Protein AF-A0A3D3YLD1-F1 (afdb_monomer_lite)

Organism: NCBI:txid2585118

pLDDT: mean 71.45, std 16.28, range [31.95, 89.38]

Structure (mmCIF, N/CA/C/O backbone):
data_AF-A0A3D3YLD1-F1
#
_entry.id   AF-A0A3D3YLD1-F1
#
loop_
_atom_site.group_PDB
_atom_site.id
_atom_site.type_symbol
_atom_site.label_atom_id
_atom_site.label_alt_id
_atom_site.label_comp_id
_atom_site.label_asym_id
_atom_site.label_entity_id
_atom_site.label_seq_id
_atom_site.pdbx_PDB_ins_code
_atom_site.Cartn_x
_atom_site.Cartn_y
_atom_site.Cartn_z
_atom_site.occupancy
_atom_site.B_iso_or_equiv
_atom_site.auth_seq_id
_atom_site.auth_comp_id
_atom_site.auth_asym_id
_atom_site.auth_atom_id
_atom_site.pdbx_PDB_model_num
ATOM 1 N N . MET A 1 1 ? -12.088 1.364 1.609 1.00 80.56 1 MET A N 1
ATOM 2 C CA . MET A 1 1 ? -10.858 0.566 1.711 1.00 80.56 1 MET A CA 1
ATOM 3 C C . MET A 1 1 ? -9.609 1.362 1.310 1.00 80.56 1 MET A C 1
ATOM 5 O O . MET A 1 1 ? -9.490 1.738 0.150 1.00 80.56 1 MET A O 1
ATOM 9 N N . ASN A 1 2 ? -8.641 1.571 2.217 1.00 86.06 2 ASN A N 1
ATOM 10 C CA . ASN A 1 2 ? -7.353 2.197 1.863 1.00 86.06 2 ASN A CA 1
ATOM 11 C C . ASN A 1 2 ? -6.208 1.180 1.827 1.00 86.06 2 ASN A C 1
ATOM 13 O O . ASN A 1 2 ? -6.091 0.344 2.726 1.00 86.06 2 ASN A O 1
ATOM 17 N N . ILE A 1 3 ? -5.355 1.267 0.806 1.00 88.19 3 ILE A N 1
ATOM 18 C CA . ILE A 1 3 ? -4.177 0.409 0.640 1.00 88.19 3 ILE A CA 1
ATOM 19 C C . ILE A 1 3 ? -2.927 1.282 0.535 1.00 88.19 3 ILE A C 1
ATOM 21 O O . ILE A 1 3 ? -2.854 2.182 -0.300 1.00 88.19 3 ILE A O 1
ATOM 25 N N . VAL A 1 4 ? -1.930 1.014 1.374 1.00 89.00 4 VAL A N 1
ATOM 26 C CA . VAL A 1 4 ? -0.625 1.687 1.318 1.00 89.00 4 VAL A CA 1
ATOM 27 C C . VAL A 1 4 ? 0.288 0.917 0.371 1.00 89.00 4 VAL A C 1
ATOM 29 O O . VAL A 1 4 ? 0.445 -0.291 0.510 1.00 89.00 4 VAL A O 1
ATOM 32 N N . LEU A 1 5 ? 0.909 1.608 -0.579 1.00 89.38 5 LEU A N 1
ATOM 33 C CA . LEU A 1 5 ? 1.854 1.058 -1.545 1.00 89.38 5 LEU A CA 1
ATOM 34 C C . LEU A 1 5 ? 3.254 1.586 -1.219 1.00 89.38 5 LEU A C 1
ATOM 36 O O . LEU A 1 5 ? 3.530 2.764 -1.431 1.00 89.38 5 LEU A O 1
ATOM 40 N N . TYR A 1 6 ? 4.135 0.730 -0.699 1.00 87.12 6 TYR A N 1
ATOM 41 C CA . TYR A 1 6 ? 5.483 1.104 -0.269 1.00 87.12 6 TYR A CA 1
ATOM 42 C C . TYR A 1 6 ? 6.556 0.625 -1.250 1.00 87.12 6 TYR A C 1
ATOM 44 O O . TYR A 1 6 ? 6.727 -0.576 -1.476 1.00 87.12 6 TYR A O 1
ATOM 52 N N . GLY A 1 7 ? 7.316 1.567 -1.814 1.00 81.50 7 GLY A N 1
ATOM 53 C CA . GLY A 1 7 ? 8.400 1.254 -2.753 1.00 81.50 7 GLY A CA 1
ATOM 54 C C . GLY A 1 7 ? 7.931 0.673 -4.093 1.00 81.50 7 GLY A C 1
ATOM 55 O O . GLY A 1 7 ? 8.725 0.068 -4.809 1.00 81.50 7 GLY A O 1
ATOM 56 N N . ILE A 1 8 ? 6.649 0.837 -4.420 1.00 83.81 8 ILE A N 1
ATOM 57 C CA . ILE A 1 8 ? 6.051 0.452 -5.702 1.00 83.81 8 ILE A CA 1
ATOM 58 C C . ILE A 1 8 ? 6.221 1.608 -6.691 1.00 83.81 8 ILE A C 1
ATOM 60 O O . ILE A 1 8 ? 6.145 2.774 -6.301 1.00 83.81 8 ILE A O 1
ATOM 64 N N . SER A 1 9 ? 6.460 1.302 -7.969 1.00 83.81 9 SER A N 1
ATOM 65 C CA . SER A 1 9 ? 6.598 2.347 -8.983 1.00 83.81 9 SER A CA 1
ATOM 66 C C . SER A 1 9 ? 5.293 3.120 -9.158 1.00 83.81 9 SER A C 1
ATOM 68 O O . SER A 1 9 ? 4.188 2.575 -9.110 1.00 83.81 9 SER A O 1
ATOM 70 N N . GLU A 1 10 ? 5.431 4.419 -9.387 1.00 86.12 10 GLU A N 1
ATOM 71 C CA . GLU A 1 10 ? 4.298 5.315 -9.557 1.00 86.12 10 GLU A CA 1
ATOM 72 C C . GLU A 1 10 ? 3.392 4.903 -10.725 1.00 86.12 10 GLU A C 1
ATOM 74 O O . GLU A 1 10 ? 2.169 4.904 -10.594 1.00 86.12 10 GLU A O 1
ATOM 79 N N . GLU A 1 11 ? 4.001 4.519 -11.847 1.00 87.44 11 GLU A N 1
ATOM 80 C CA . GLU A 1 11 ? 3.296 4.065 -13.045 1.00 87.44 11 GLU A CA 1
ATOM 81 C C . GLU A 1 11 ? 2.418 2.843 -12.745 1.00 87.44 11 GLU A C 1
ATOM 83 O O . GLU A 1 11 ? 1.244 2.807 -13.118 1.00 87.44 11 GLU A O 1
ATOM 88 N N . LEU A 1 12 ? 2.962 1.868 -12.008 1.00 84.94 12 LEU A N 1
ATOM 89 C CA . LEU A 1 12 ? 2.233 0.675 -11.596 1.00 84.94 12 LEU A CA 1
ATOM 90 C C . LEU A 1 12 ? 1.072 1.033 -10.664 1.00 84.94 12 LEU A C 1
ATOM 92 O O . LEU A 1 12 ? -0.062 0.592 -10.875 1.00 84.94 12 LEU A O 1
ATOM 96 N N . ALA A 1 13 ? 1.335 1.864 -9.657 1.00 86.88 13 ALA A N 1
ATOM 97 C CA . ALA A 1 13 ? 0.317 2.314 -8.719 1.00 86.88 13 ALA A CA 1
ATOM 98 C C . ALA A 1 13 ? -0.822 3.061 -9.431 1.00 86.88 13 ALA A C 1
ATOM 100 O O . ALA A 1 13 ? -1.991 2.807 -9.152 1.00 86.88 13 ALA A O 1
ATOM 101 N N . GLN A 1 14 ? -0.498 3.931 -10.392 1.00 87.00 14 GLN A N 1
ATOM 102 C CA . GLN A 1 14 ? -1.479 4.700 -11.154 1.00 87.00 14 GLN A CA 1
ATOM 103 C C . GLN A 1 14 ? -2.312 3.820 -12.084 1.00 87.00 14 GLN A C 1
ATOM 105 O O . GLN A 1 14 ? -3.539 3.927 -12.077 1.00 87.00 14 GLN A O 1
ATOM 110 N N . ARG A 1 15 ? -1.674 2.923 -12.847 1.00 87.56 15 ARG A N 1
ATOM 111 C CA . ARG A 1 15 ? -2.380 1.962 -13.709 1.00 87.56 15 ARG A CA 1
ATOM 112 C C . ARG A 1 15 ? -3.354 1.109 -12.902 1.00 87.56 15 ARG A C 1
ATOM 114 O O . ARG A 1 15 ? -4.497 0.924 -13.311 1.00 87.56 15 ARG A O 1
ATOM 121 N N . THR A 1 16 ? -2.916 0.638 -11.739 1.00 85.50 16 THR A N 1
ATOM 122 C CA . THR A 1 16 ? -3.733 -0.203 -10.860 1.00 85.50 16 THR A CA 1
ATOM 123 C C . THR A 1 16 ? -4.872 0.591 -10.222 1.00 85.50 16 THR A C 1
ATOM 125 O O . THR A 1 16 ? -6.007 0.123 -10.204 1.00 85.50 16 THR A O 1
ATOM 128 N N . ALA A 1 17 ? -4.604 1.816 -9.762 1.00 87.00 17 ALA A N 1
ATOM 129 C CA . ALA A 1 17 ? -5.627 2.695 -9.205 1.00 87.00 17 ALA A CA 1
ATOM 130 C C . ALA A 1 17 ? -6.743 2.974 -10.224 1.00 87.00 17 ALA A C 1
ATOM 132 O O . ALA A 1 17 ? -7.918 2.798 -9.912 1.00 87.00 17 ALA A O 1
ATOM 133 N N . MET A 1 18 ? -6.379 3.306 -11.469 1.00 86.81 18 MET A N 1
ATOM 134 C CA . MET A 1 18 ? -7.343 3.505 -12.557 1.00 86.81 18 MET A CA 1
ATOM 135 C C . MET A 1 18 ? -8.149 2.241 -12.863 1.00 86.81 18 MET A C 1
ATOM 137 O O . MET A 1 18 ? -9.350 2.332 -13.098 1.00 86.81 18 MET A O 1
ATOM 141 N N . HIS A 1 19 ? -7.506 1.071 -12.857 1.00 85.88 19 HIS A N 1
ATOM 142 C CA . HIS A 1 19 ? -8.166 -0.193 -13.179 1.00 85.88 19 HIS A CA 1
ATOM 143 C C . HIS A 1 19 ? -9.263 -0.563 -12.171 1.00 85.88 19 HIS A C 1
ATOM 145 O O . HIS A 1 19 ? -10.331 -1.019 -12.570 1.00 85.88 19 HIS A O 1
ATOM 151 N N . TYR A 1 20 ? -9.016 -0.328 -10.881 1.00 84.06 20 TYR A N 1
ATOM 152 C CA . TYR A 1 20 ? -9.939 -0.688 -9.801 1.00 84.06 20 TYR A CA 1
ATOM 153 C C . TYR A 1 20 ? -10.772 0.489 -9.263 1.00 84.06 20 TYR A C 1
ATOM 155 O O . TYR A 1 20 ? -11.526 0.315 -8.308 1.00 84.06 20 TYR A O 1
ATOM 163 N N . GLY A 1 21 ? -10.646 1.685 -9.846 1.00 84.19 21 GLY A N 1
ATOM 164 C CA . GLY A 1 21 ? -11.395 2.874 -9.426 1.00 84.19 21 GLY A CA 1
ATOM 165 C C . GLY A 1 21 ? -10.949 3.474 -8.086 1.00 84.19 21 GLY A C 1
ATOM 166 O O . GLY A 1 21 ? -11.760 4.085 -7.397 1.00 84.19 21 GLY A O 1
ATOM 167 N N . PHE A 1 22 ? -9.682 3.302 -7.702 1.00 85.94 22 PHE A N 1
ATOM 168 C CA . PHE A 1 22 ? -9.100 3.935 -6.513 1.00 85.94 22 PHE A CA 1
ATOM 169 C C . PHE A 1 22 ? -8.564 5.328 -6.845 1.00 85.94 22 PHE A C 1
ATOM 171 O O . PHE A 1 22 ? -7.977 5.544 -7.908 1.00 85.94 22 PHE A O 1
ATOM 178 N N . ALA A 1 23 ? -8.667 6.256 -5.895 1.00 87.56 23 ALA A N 1
ATOM 179 C CA . ALA A 1 23 ? -7.914 7.504 -5.958 1.00 87.56 23 ALA A CA 1
ATOM 180 C C . ALA A 1 23 ? -6.460 7.255 -5.515 1.00 87.56 23 ALA A C 1
ATOM 182 O O . ALA A 1 23 ? -6.215 6.700 -4.442 1.00 87.56 23 ALA A O 1
ATOM 183 N N . LEU A 1 24 ? -5.485 7.649 -6.340 1.00 87.12 24 LEU A N 1
ATOM 184 C CA . LEU A 1 24 ? -4.064 7.586 -5.985 1.00 87.12 24 LEU A CA 1
ATOM 185 C C . LEU A 1 24 ? -3.648 8.885 -5.284 1.00 87.12 24 LEU A C 1
ATOM 187 O O . LEU A 1 24 ? -3.648 9.948 -5.900 1.00 87.12 24 LEU A O 1
ATOM 191 N N . CYS A 1 25 ? -3.243 8.787 -4.022 1.00 84.81 25 CYS A N 1
ATOM 192 C CA . CYS A 1 25 ? -2.812 9.911 -3.197 1.00 84.81 25 CYS A CA 1
ATOM 193 C C . CYS A 1 25 ? -1.302 9.860 -2.935 1.00 84.81 25 CYS A C 1
ATOM 195 O O . CYS A 1 25 ? -0.726 8.787 -2.720 1.00 84.81 25 CYS A O 1
ATOM 197 N N . ARG A 1 26 ? -0.674 11.041 -2.955 1.00 78.94 26 ARG A N 1
ATOM 198 C CA . ARG A 1 26 ? 0.752 11.251 -2.683 1.00 78.94 26 ARG A CA 1
ATOM 199 C C . ARG A 1 26 ? 0.956 12.571 -1.937 1.00 78.94 26 ARG A C 1
ATOM 201 O O . ARG A 1 26 ? 0.397 13.565 -2.395 1.00 78.94 26 ARG A O 1
ATOM 208 N N . PRO A 1 27 ? 1.844 12.619 -0.932 1.00 67.56 27 PRO A N 1
ATOM 209 C CA . PRO A 1 27 ? 2.359 11.488 -0.151 1.00 67.56 27 PRO A CA 1
ATOM 210 C C . PRO A 1 27 ? 1.250 10.874 0.728 1.00 67.56 27 PRO A C 1
ATOM 212 O O . PRO A 1 27 ? 0.068 11.153 0.533 1.00 67.56 27 PRO A O 1
ATOM 215 N N . PHE A 1 28 ? 1.601 9.981 1.657 1.00 67.12 28 PHE A N 1
ATOM 216 C CA . PHE A 1 28 ? 0.672 9.460 2.665 1.00 67.12 28 PHE A CA 1
ATOM 217 C C . PHE A 1 28 ? 0.196 10.604 3.586 1.00 67.12 28 PHE A C 1
ATOM 219 O O . PHE A 1 28 ? 0.802 10.861 4.630 1.00 67.12 28 PHE A O 1
ATOM 226 N N . GLU A 1 29 ? -0.833 11.325 3.127 1.00 64.75 29 GLU A N 1
ATOM 227 C CA . GLU A 1 29 ? -1.447 12.501 3.750 1.00 64.75 29 GLU A CA 1
ATOM 228 C C . GLU A 1 29 ? -2.869 12.218 4.243 1.00 64.75 29 GLU A C 1
ATOM 230 O O . GLU A 1 29 ? -3.574 11.317 3.773 1.00 64.75 29 GLU A O 1
ATOM 235 N N . THR A 1 30 ? -3.295 13.039 5.197 1.00 55.66 30 THR A N 1
ATOM 236 C CA . THR A 1 30 ? -4.612 13.003 5.816 1.00 55.66 30 THR A CA 1
ATOM 237 C C . THR A 1 30 ? -5.699 13.569 4.908 1.00 55.66 30 THR A C 1
ATOM 239 O O . THR A 1 30 ? -5.690 14.743 4.552 1.00 55.66 30 THR A O 1
ATOM 242 N N . GLY A 1 31 ? -6.732 12.754 4.688 1.00 53.16 31 GLY A N 1
ATOM 243 C CA . GLY A 1 31 ? -8.097 13.238 4.491 1.00 53.16 31 GLY A CA 1
ATOM 244 C C . GLY A 1 31 ? -8.559 13.409 3.046 1.00 53.16 31 GLY A C 1
ATOM 245 O O . GLY A 1 31 ? -7.938 14.080 2.239 1.00 53.16 31 GLY A O 1
ATOM 246 N N . THR A 1 32 ? -9.680 12.759 2.739 1.00 51.91 32 THR A N 1
ATOM 247 C CA . THR A 1 32 ? -10.919 13.289 2.131 1.00 51.91 32 THR A CA 1
ATOM 248 C C . THR A 1 32 ? -11.902 12.113 2.052 1.00 51.91 32 THR A C 1
ATOM 250 O O . THR A 1 32 ? -11.465 10.969 1.974 1.00 51.91 32 THR A O 1
ATOM 253 N N . GLU A 1 33 ? -13.203 12.386 2.074 1.00 55.12 33 GLU A N 1
ATOM 254 C CA . GLU A 1 33 ? -14.346 11.457 2.223 1.00 55.12 33 GLU A CA 1
ATOM 255 C C . GLU A 1 33 ? -14.531 10.395 1.110 1.00 55.12 33 GLU A C 1
ATOM 257 O O . GLU A 1 33 ? -15.634 9.903 0.900 1.00 55.12 33 GLU A O 1
ATOM 262 N N . GLU A 1 34 ? -13.487 10.040 0.360 1.00 56.06 34 GLU A N 1
ATOM 263 C CA . GLU A 1 34 ? -13.577 8.965 -0.629 1.00 56.06 34 GLU A CA 1
ATOM 264 C C . GLU A 1 34 ? -13.288 7.629 0.028 1.00 56.06 34 GLU A C 1
ATOM 266 O O . GLU A 1 34 ? -12.291 7.459 0.732 1.00 56.06 34 GLU A O 1
ATOM 271 N N . GLU A 1 35 ? -14.151 6.665 -0.258 1.00 68.12 35 GLU A N 1
ATOM 272 C CA . GLU A 1 35 ? -14.119 5.383 0.417 1.00 68.12 35 GLU A CA 1
ATOM 273 C C . GLU A 1 35 ? -12.913 4.536 -0.007 1.00 68.12 35 GLU A C 1
ATOM 275 O O . GLU A 1 35 ? -12.469 3.740 0.809 1.00 68.12 35 GLU A O 1
ATOM 280 N N . ASN A 1 36 ? -12.312 4.717 -1.197 1.00 81.25 36 ASN A N 1
ATOM 281 C CA . ASN A 1 36 ? -11.260 3.826 -1.719 1.00 81.25 36 ASN A CA 1
ATOM 282 C C . ASN A 1 36 ? -9.997 4.543 -2.232 1.00 81.25 36 ASN A C 1
ATOM 284 O O . ASN A 1 36 ? -10.022 5.186 -3.285 1.00 81.25 36 ASN A O 1
ATOM 288 N N . ARG A 1 37 ? -8.858 4.376 -1.536 1.00 86.25 37 ARG A N 1
ATOM 289 C CA . ARG A 1 37 ? -7.583 5.033 -1.896 1.00 86.25 37 ARG A CA 1
ATOM 290 C C . ARG A 1 37 ? -6.364 4.137 -1.924 1.00 86.25 37 ARG A C 1
ATOM 292 O O . ARG A 1 37 ? -6.218 3.238 -1.099 1.00 86.25 37 ARG A O 1
ATOM 299 N N . PHE A 1 38 ? -5.448 4.472 -2.827 1.00 88.81 38 PHE A N 1
ATOM 300 C CA . PHE A 1 38 ? -4.061 4.033 -2.772 1.00 88.81 38 PHE A CA 1
ATOM 301 C C . PHE A 1 38 ? -3.179 5.159 -2.262 1.00 88.81 38 PHE A C 1
ATOM 303 O O . PHE A 1 38 ? -3.073 6.212 -2.886 1.00 88.81 38 PHE A O 1
ATOM 310 N N . TRP A 1 39 ? -2.512 4.915 -1.142 1.00 88.94 39 TRP A N 1
ATOM 311 C CA . TRP A 1 39 ? -1.499 5.811 -0.607 1.00 88.94 39 TRP A CA 1
ATOM 312 C C . TRP A 1 39 ? -0.131 5.350 -1.066 1.00 88.94 39 TRP A C 1
ATOM 314 O O . TRP A 1 39 ? 0.393 4.350 -0.579 1.00 88.94 39 TRP A O 1
ATOM 324 N N . LEU A 1 40 ? 0.443 6.069 -2.023 1.00 88.06 40 LEU A N 1
ATOM 325 C CA . LEU A 1 40 ? 1.767 5.747 -2.524 1.00 88.06 40 LEU A CA 1
ATOM 326 C C . LEU A 1 40 ? 2.821 6.395 -1.627 1.00 88.06 40 LEU A C 1
ATOM 328 O O . LEU A 1 40 ? 2.947 7.619 -1.577 1.00 88.06 40 LEU A O 1
ATOM 332 N N . GLN A 1 41 ? 3.585 5.552 -0.941 1.00 87.06 41 GLN A N 1
ATOM 333 C CA . GLN A 1 41 ? 4.721 5.952 -0.131 1.00 87.06 41 GLN A CA 1
ATOM 334 C C . GLN A 1 41 ? 6.015 5.590 -0.881 1.00 87.06 41 GLN A C 1
ATOM 336 O O . GLN A 1 41 ? 6.336 4.400 -1.023 1.00 87.06 41 GLN A O 1
ATOM 341 N N . PRO A 1 42 ? 6.774 6.589 -1.374 1.00 80.69 42 PRO A N 1
ATOM 342 C CA . PRO A 1 42 ? 8.109 6.340 -1.900 1.00 80.69 42 PRO A CA 1
ATOM 343 C C . PRO A 1 42 ? 9.024 5.793 -0.800 1.00 80.69 42 PRO A C 1
ATOM 345 O O . PRO A 1 42 ? 8.720 5.879 0.396 1.00 80.69 42 PRO A O 1
ATOM 348 N N . ARG A 1 43 ? 10.154 5.220 -1.224 1.00 78.69 43 ARG A N 1
ATOM 349 C CA . ARG A 1 43 ? 11.204 4.786 -0.300 1.00 78.69 43 ARG A CA 1
ATOM 350 C C . ARG A 1 43 ? 11.646 5.964 0.556 1.00 78.69 43 ARG A C 1
ATOM 352 O O . ARG A 1 43 ? 11.751 7.081 0.062 1.00 78.69 43 ARG A O 1
ATOM 359 N N . LEU A 1 44 ? 11.846 5.678 1.831 1.00 82.19 44 LEU A N 1
ATOM 360 C CA . LEU A 1 44 ? 12.245 6.665 2.823 1.00 82.19 44 LEU A CA 1
ATOM 361 C C . LEU A 1 44 ? 13.769 6.688 2.820 1.00 82.19 44 LEU A C 1
ATOM 363 O O . LEU A 1 44 ? 14.380 5.623 2.836 1.00 82.19 44 LEU A O 1
ATOM 367 N N . GLU A 1 45 ? 14.362 7.874 2.733 1.00 74.81 45 GLU A N 1
ATOM 368 C CA . GLU A 1 45 ? 15.818 8.021 2.612 1.00 74.81 45 GLU A CA 1
ATOM 369 C C . GLU A 1 45 ?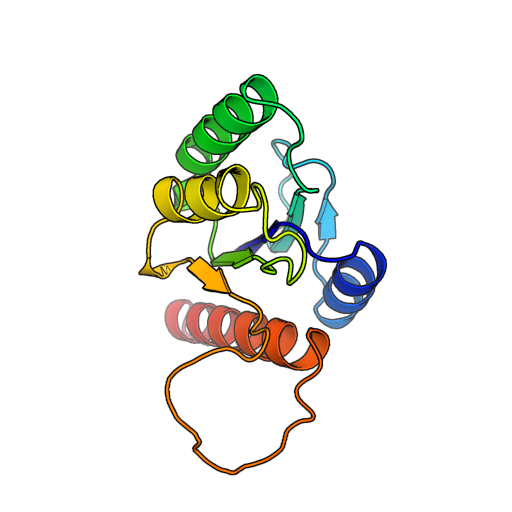 16.464 8.379 3.958 1.00 74.81 45 GLU A C 1
ATOM 371 O O . GLU A 1 45 ? 17.666 8.188 4.141 1.00 74.81 45 GLU A O 1
ATOM 376 N N . ASN A 1 46 ? 15.666 8.869 4.914 1.00 80.00 46 ASN A N 1
ATOM 377 C CA . ASN A 1 46 ? 16.135 9.382 6.198 1.00 80.00 46 ASN A CA 1
ATOM 378 C C . ASN A 1 46 ? 15.311 8.852 7.386 1.00 80.00 46 ASN A C 1
ATOM 380 O O . ASN A 1 46 ? 14.121 8.551 7.269 1.00 80.00 46 ASN A O 1
ATOM 384 N N . GLU A 1 47 ? 15.934 8.809 8.569 1.00 79.56 47 GLU A N 1
ATOM 385 C CA . GLU A 1 47 ? 15.309 8.325 9.812 1.00 79.56 47 GLU A CA 1
ATOM 386 C C . GLU A 1 47 ? 14.120 9.193 10.267 1.00 79.56 47 GLU A C 1
ATOM 388 O O . GLU A 1 47 ? 13.129 8.670 10.772 1.00 79.56 47 GLU A O 1
ATOM 393 N N . GLU A 1 48 ? 14.167 10.509 10.041 1.00 83.06 48 GLU A N 1
ATOM 394 C CA . GLU A 1 48 ? 13.054 11.415 10.365 1.00 83.06 48 GLU A CA 1
ATOM 395 C C . GLU A 1 48 ? 11.799 11.096 9.540 1.00 83.06 48 GLU A C 1
ATOM 397 O O . GLU A 1 48 ? 10.688 11.040 10.072 1.00 83.06 48 GLU A O 1
ATOM 402 N N . GLU A 1 49 ? 11.971 10.826 8.243 1.00 81.69 49 GLU A N 1
ATOM 403 C CA . GLU A 1 49 ? 10.870 10.431 7.362 1.00 81.69 49 GLU A CA 1
ATOM 404 C C . GLU A 1 49 ? 10.309 9.066 7.764 1.00 81.69 49 GLU A C 1
ATOM 406 O O . GLU A 1 49 ? 9.097 8.840 7.685 1.00 81.69 49 GLU A O 1
ATOM 411 N N . LEU A 1 50 ? 11.187 8.178 8.240 1.00 80.06 50 LEU A N 1
ATOM 412 C CA . LEU A 1 50 ? 10.820 6.875 8.764 1.00 80.06 50 LEU A CA 1
ATOM 413 C C . LEU A 1 50 ? 9.966 6.975 10.022 1.00 80.06 50 LEU A C 1
ATOM 415 O O . LEU A 1 50 ? 8.876 6.409 10.054 1.00 80.06 50 LEU A O 1
ATOM 419 N N . LEU A 1 51 ? 10.414 7.722 11.027 1.00 82.88 51 LEU A N 1
ATOM 420 C CA . LEU A 1 51 ? 9.650 7.959 12.252 1.00 82.88 51 LEU A CA 1
ATOM 421 C C . LEU A 1 51 ? 8.284 8.573 11.931 1.00 82.88 51 LEU A C 1
ATOM 423 O O . LEU A 1 51 ? 7.258 8.040 12.353 1.00 82.88 51 LEU A O 1
ATOM 427 N N . ALA A 1 52 ? 8.255 9.610 11.090 1.00 83.44 52 ALA A N 1
ATOM 428 C CA . ALA A 1 52 ? 7.012 10.247 10.674 1.00 83.44 52 ALA A CA 1
ATOM 429 C C . ALA A 1 52 ? 6.078 9.283 9.922 1.00 83.44 52 ALA A C 1
ATOM 431 O O . ALA A 1 52 ? 4.856 9.405 10.017 1.00 83.44 52 ALA A O 1
ATOM 432 N N . PHE A 1 53 ? 6.620 8.347 9.138 1.00 83.50 53 PHE A N 1
ATOM 433 C CA . PHE A 1 53 ? 5.836 7.315 8.461 1.00 83.50 53 PHE A CA 1
ATOM 434 C C . PHE A 1 53 ? 5.257 6.300 9.456 1.00 83.50 53 PHE A C 1
ATOM 436 O O . PHE A 1 53 ? 4.066 6.004 9.381 1.00 83.50 53 PHE A O 1
ATOM 443 N N . ILE A 1 54 ? 6.058 5.814 10.410 1.00 83.31 54 ILE A N 1
ATOM 444 C CA . ILE A 1 54 ? 5.619 4.880 11.461 1.00 83.31 54 ILE A CA 1
ATOM 445 C C . ILE A 1 54 ? 4.490 5.499 12.292 1.00 83.31 54 ILE A C 1
ATOM 447 O O . ILE A 1 54 ? 3.464 4.857 12.522 1.00 83.31 54 ILE A O 1
ATOM 451 N N . GLU A 1 55 ? 4.644 6.757 12.706 1.00 84.44 55 GLU A N 1
ATOM 452 C CA . GLU A 1 55 ? 3.615 7.472 13.462 1.00 84.44 55 GLU A CA 1
ATOM 453 C C . GLU A 1 55 ? 2.318 7.614 12.661 1.00 84.44 55 GLU A C 1
ATOM 455 O O . GLU A 1 55 ? 1.239 7.350 13.192 1.00 84.44 55 GLU A O 1
ATOM 460 N N . ARG A 1 56 ? 2.401 7.960 11.370 1.00 83.38 56 ARG A N 1
ATOM 461 C CA . ARG A 1 56 ? 1.220 8.043 10.498 1.00 83.38 56 ARG A CA 1
ATOM 462 C C . ARG A 1 56 ? 0.556 6.679 10.289 1.00 83.38 56 ARG A C 1
ATOM 464 O O . ARG A 1 56 ? -0.668 6.592 10.322 1.00 83.38 56 ARG A O 1
ATOM 471 N N . MET A 1 57 ? 1.337 5.613 10.114 1.00 83.62 57 MET A N 1
ATOM 472 C CA . MET A 1 57 ? 0.826 4.242 10.002 1.00 83.62 57 MET A CA 1
ATOM 473 C C . MET A 1 57 ? 0.038 3.847 11.253 1.00 83.62 57 MET A C 1
ATOM 475 O O . MET A 1 57 ? -1.056 3.301 11.140 1.00 83.62 57 MET A O 1
ATOM 479 N N . ALA A 1 58 ? 0.552 4.191 12.436 1.00 83.56 58 ALA A N 1
ATOM 480 C CA . ALA A 1 58 ? -0.129 3.946 13.702 1.00 83.56 58 ALA A CA 1
ATOM 481 C C . ALA A 1 58 ? -1.406 4.791 13.858 1.00 83.56 58 ALA A C 1
ATOM 483 O O . ALA A 1 58 ? -2.426 4.278 14.312 1.00 83.56 58 ALA A O 1
ATOM 484 N N . GLN A 1 59 ? -1.377 6.066 13.454 1.00 83.31 59 GLN A N 1
ATOM 485 C CA . GLN A 1 59 ? -2.543 6.961 13.508 1.00 83.31 59 GLN A CA 1
ATOM 486 C C . GLN A 1 59 ? -3.686 6.511 12.587 1.00 83.31 59 GLN A C 1
ATOM 488 O O . GLN A 1 59 ? -4.852 6.735 12.905 1.00 83.31 59 GLN A O 1
ATOM 493 N N . HIS A 1 60 ? -3.363 5.874 11.459 1.00 80.75 60 HIS A N 1
ATOM 494 C CA . HIS A 1 60 ? -4.330 5.450 10.446 1.00 80.75 60 HIS A CA 1
ATOM 495 C C . HIS A 1 60 ? -4.549 3.933 10.377 1.00 80.75 60 HIS A C 1
ATOM 497 O O . HIS A 1 60 ? -5.201 3.480 9.437 1.00 80.75 60 HIS A O 1
ATOM 503 N N . ASP A 1 61 ? -4.067 3.142 11.345 1.00 82.25 61 ASP A N 1
ATOM 504 C CA . ASP A 1 61 ? -4.138 1.671 11.285 1.00 82.25 61 ASP A CA 1
ATOM 505 C C . ASP A 1 61 ? -5.563 1.169 11.002 1.00 82.25 61 ASP A C 1
ATOM 507 O O . ASP A 1 61 ? -5.753 0.306 10.147 1.00 82.25 61 ASP A O 1
ATOM 511 N N . GLU A 1 62 ? -6.583 1.744 11.644 1.00 81.44 62 GLU A N 1
ATOM 512 C CA . GLU A 1 62 ? -7.988 1.351 11.448 1.00 81.44 62 GLU A CA 1
ATOM 513 C C . GLU A 1 62 ? -8.511 1.626 10.029 1.00 81.44 62 GLU A C 1
ATOM 515 O O . GLU A 1 62 ? -9.405 0.933 9.551 1.00 81.44 62 GLU A O 1
ATOM 520 N N . GLN A 1 63 ? -7.940 2.611 9.333 1.00 80.75 63 GLN A N 1
ATOM 521 C CA . GLN A 1 63 ? -8.329 2.993 7.973 1.00 80.75 63 GLN A CA 1
ATOM 522 C C . GLN A 1 63 ? -7.535 2.234 6.904 1.00 80.75 63 GLN A C 1
ATOM 524 O O . GLN A 1 63 ? -7.950 2.205 5.742 1.00 80.75 63 GLN A O 1
ATOM 529 N N . ILE A 1 64 ? -6.399 1.638 7.276 1.00 84.88 64 ILE A N 1
ATOM 530 C CA . ILE A 1 64 ? -5.537 0.860 6.389 1.00 84.88 64 ILE A CA 1
ATOM 531 C C . ILE A 1 64 ? -6.037 -0.583 6.358 1.00 84.88 64 ILE A C 1
ATOM 533 O O . ILE A 1 64 ? -5.942 -1.326 7.336 1.00 84.88 64 ILE A O 1
ATOM 537 N N . ALA A 1 65 ? -6.537 -0.995 5.197 1.00 85.19 65 ALA A N 1
ATOM 538 C CA . ALA A 1 65 ? -6.948 -2.372 4.954 1.00 85.19 65 ALA A CA 1
ATOM 539 C C . ALA A 1 65 ? -5.751 -3.272 4.622 1.00 85.19 65 ALA A C 1
ATOM 541 O O . ALA A 1 65 ? -5.720 -4.436 5.016 1.00 85.19 65 ALA A O 1
ATOM 542 N N . ALA A 1 66 ? -4.763 -2.734 3.903 1.00 86.88 66 ALA A N 1
ATOM 543 C CA . ALA A 1 66 ? -3.555 -3.460 3.544 1.00 86.88 66 ALA A CA 1
ATOM 544 C C . ALA A 1 66 ? -2.366 -2.522 3.311 1.00 86.88 66 ALA A C 1
ATOM 546 O O . ALA A 1 66 ? -2.522 -1.375 2.893 1.00 86.88 66 ALA A O 1
ATOM 547 N N . VAL A 1 67 ? -1.169 -3.053 3.525 1.00 87.62 67 VAL A N 1
ATOM 548 C CA . VAL A 1 67 ? 0.103 -2.450 3.134 1.00 87.62 67 VAL A CA 1
ATOM 549 C C . VAL A 1 67 ? 0.779 -3.410 2.179 1.00 87.62 67 VAL A C 1
ATOM 551 O O . VAL A 1 67 ? 1.022 -4.560 2.531 1.00 87.62 67 VAL A O 1
ATOM 554 N N . VAL A 1 68 ? 1.083 -2.947 0.975 1.00 87.62 68 VAL A N 1
ATOM 555 C CA . VAL A 1 68 ? 1.800 -3.713 -0.036 1.00 87.62 68 VAL A CA 1
ATOM 556 C C . VAL A 1 68 ? 3.175 -3.100 -0.206 1.00 87.62 68 VAL A C 1
ATOM 558 O O . VAL A 1 68 ? 3.305 -1.959 -0.645 1.00 87.62 68 VAL A O 1
ATOM 561 N N . ALA A 1 69 ? 4.208 -3.853 0.146 1.00 84.56 69 ALA A N 1
ATOM 562 C CA . ALA A 1 69 ? 5.587 -3.410 0.045 1.00 84.56 69 ALA A CA 1
ATOM 563 C C . ALA A 1 69 ? 6.327 -4.209 -1.029 1.00 84.56 69 ALA A C 1
ATOM 565 O O . ALA A 1 69 ? 6.339 -5.439 -1.008 1.00 84.56 69 ALA A O 1
ATOM 566 N N . ALA A 1 70 ? 6.994 -3.525 -1.953 1.00 81.00 70 ALA A N 1
ATOM 567 C CA . ALA A 1 70 ? 7.998 -4.174 -2.788 1.00 81.00 70 ALA A CA 1
ATOM 568 C C . ALA A 1 70 ? 9.311 -4.260 -1.989 1.00 81.00 70 ALA A C 1
ATOM 570 O O . ALA A 1 70 ? 9.692 -3.259 -1.386 1.00 81.00 70 ALA A O 1
ATOM 571 N N . PRO A 1 71 ? 10.028 -5.390 -1.923 1.00 69.81 71 PRO A N 1
ATOM 572 C CA . PRO A 1 71 ? 11.427 -5.437 -1.501 1.00 69.81 71 PRO A CA 1
ATOM 573 C C . PRO A 1 71 ? 12.342 -4.977 -2.655 1.00 69.81 71 PRO A C 1
ATOM 575 O O . PRO A 1 71 ? 11.988 -5.112 -3.823 1.00 69.81 71 PRO A O 1
ATOM 578 N N . THR A 1 72 ? 13.506 -4.393 -2.355 1.00 64.38 72 THR A N 1
ATOM 579 C CA . THR A 1 72 ? 14.519 -4.065 -3.381 1.00 64.38 72 THR A CA 1
ATOM 580 C C . THR A 1 72 ? 15.532 -5.213 -3.461 1.00 64.38 72 THR A C 1
ATOM 582 O O . THR A 1 72 ? 16.071 -5.603 -2.430 1.00 64.38 72 THR A O 1
ATOM 585 N N . GLU A 1 73 ? 15.845 -5.731 -4.656 1.00 56.72 73 GLU A N 1
ATOM 586 C CA . GLU A 1 73 ? 16.851 -6.808 -4.835 1.00 56.72 73 GLU A CA 1
ATOM 587 C C . GLU A 1 73 ? 18.314 -6.348 -4.677 1.00 56.72 73 GLU A C 1
ATOM 589 O O . GLU A 1 73 ? 19.236 -7.160 -4.691 1.00 56.72 73 GLU A O 1
ATOM 594 N N . ALA A 1 74 ? 18.562 -5.049 -4.534 1.00 48.06 74 ALA A N 1
ATOM 595 C CA . ALA A 1 74 ? 19.893 -4.466 -4.611 1.00 48.06 74 ALA A CA 1
ATOM 596 C C . ALA A 1 74 ? 20.291 -3.774 -3.304 1.00 48.06 74 ALA A C 1
ATOM 598 O O . ALA A 1 74 ? 19.870 -2.649 -3.042 1.00 48.06 74 ALA A O 1
ATOM 599 N N . SER A 1 75 ? 21.151 -4.425 -2.516 1.00 40.59 75 SER A N 1
ATOM 600 C CA . SER A 1 75 ? 22.492 -3.906 -2.181 1.00 40.59 75 SER A CA 1
ATOM 601 C C . SER A 1 75 ? 23.103 -4.733 -1.058 1.00 40.59 75 SER A C 1
ATOM 603 O O . SER A 1 75 ? 22.667 -4.662 0.077 1.00 40.59 75 SER A O 1
ATOM 605 N N . THR A 1 76 ? 24.157 -5.487 -1.343 1.00 47.12 76 THR A N 1
ATOM 606 C CA . THR A 1 76 ? 24.886 -6.351 -0.396 1.00 47.12 76 THR A CA 1
ATOM 607 C C . THR A 1 76 ? 25.626 -5.613 0.729 1.00 47.12 76 THR A C 1
ATOM 609 O O . THR A 1 76 ? 26.399 -6.247 1.440 1.00 47.12 76 THR A O 1
ATOM 612 N N . GLU A 1 77 ? 25.416 -4.305 0.910 1.00 45.97 77 GLU A N 1
ATOM 613 C CA . GLU A 1 77 ? 26.159 -3.508 1.897 1.00 45.97 77 GLU A CA 1
ATOM 614 C C . GLU A 1 77 ? 25.273 -2.798 2.936 1.00 45.97 77 GLU A C 1
ATOM 616 O O . GLU A 1 77 ? 25.715 -2.705 4.073 1.00 45.97 77 GLU A O 1
ATOM 621 N N . THR A 1 78 ? 24.010 -2.445 2.639 1.00 48.53 78 THR A N 1
ATOM 622 C CA . THR A 1 78 ? 22.970 -2.098 3.648 1.00 48.53 78 THR A CA 1
ATOM 623 C C . THR A 1 78 ? 21.590 -1.870 2.984 1.00 48.53 78 THR A C 1
ATOM 625 O O . THR A 1 78 ? 21.254 -0.735 2.663 1.00 48.53 78 THR A O 1
ATOM 628 N N . PRO A 1 79 ? 20.739 -2.899 2.776 1.00 46.44 79 PRO A N 1
ATOM 629 C CA . PRO A 1 79 ? 19.407 -2.737 2.168 1.00 46.44 79 PRO A CA 1
ATOM 630 C C . PRO A 1 79 ? 18.245 -3.039 3.142 1.00 46.44 79 PRO A C 1
ATOM 632 O O . PRO A 1 79 ? 17.118 -3.284 2.720 1.00 46.44 79 PRO A O 1
ATOM 635 N N . MET A 1 80 ? 18.513 -3.111 4.451 1.00 51.00 80 MET A N 1
ATOM 636 C CA . MET A 1 80 ? 17.595 -3.698 5.441 1.00 51.00 80 MET A CA 1
ATOM 637 C C . MET A 1 80 ? 16.904 -2.687 6.369 1.00 51.00 80 MET A C 1
ATOM 639 O O . MET A 1 80 ? 16.150 -3.115 7.231 1.00 51.00 80 MET A O 1
ATOM 643 N N . GLY A 1 81 ? 17.130 -1.376 6.249 1.00 57.12 81 GLY A N 1
ATOM 644 C CA . GLY A 1 81 ? 16.541 -0.395 7.177 1.00 57.12 81 GLY A CA 1
ATOM 645 C C . GLY A 1 81 ? 15.049 -0.159 6.937 1.00 57.12 81 GLY A C 1
ATOM 646 O O . GLY A 1 81 ? 14.212 -0.391 7.810 1.00 57.12 81 GLY A O 1
ATOM 647 N N . ASP A 1 82 ? 14.707 0.235 5.714 1.00 65.25 82 ASP A N 1
ATOM 648 C CA . ASP A 1 82 ? 13.419 0.886 5.444 1.00 65.25 82 ASP A CA 1
ATOM 649 C C . ASP A 1 82 ? 12.278 -0.130 5.288 1.00 65.25 82 ASP A C 1
ATOM 651 O O . ASP A 1 82 ? 11.171 0.071 5.784 1.00 6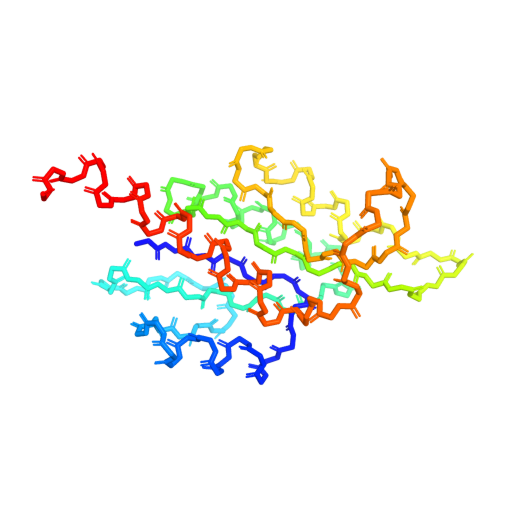5.25 82 ASP A O 1
ATOM 655 N N . PHE A 1 83 ? 12.556 -1.288 4.679 1.00 72.00 83 PHE A N 1
ATOM 656 C CA . PHE A 1 83 ? 11.586 -2.385 4.587 1.00 72.00 83 PHE A CA 1
ATOM 657 C C . PHE A 1 83 ? 11.310 -3.038 5.950 1.00 72.00 83 PHE A C 1
ATOM 659 O O . PHE A 1 83 ? 10.165 -3.375 6.252 1.00 72.00 83 PHE A O 1
ATOM 666 N N . ASN A 1 84 ? 12.331 -3.169 6.806 1.00 70.50 84 ASN A N 1
ATOM 667 C CA . ASN A 1 84 ? 12.134 -3.665 8.170 1.00 70.50 84 ASN A CA 1
ATOM 668 C C . ASN A 1 84 ? 11.267 -2.713 8.988 1.00 70.50 84 ASN A C 1
ATOM 670 O O . ASN A 1 84 ? 10.444 -3.162 9.775 1.00 70.50 84 ASN A O 1
ATOM 674 N N . ALA A 1 85 ? 11.392 -1.408 8.788 1.00 68.94 85 ALA A N 1
ATOM 675 C CA . ALA A 1 85 ? 10.540 -0.463 9.486 1.00 68.94 85 ALA A CA 1
ATOM 676 C C . ALA A 1 85 ? 9.061 -0.590 9.082 1.00 68.94 85 ALA A C 1
ATOM 678 O O . ALA A 1 85 ? 8.188 -0.531 9.945 1.00 68.94 85 ALA A O 1
ATOM 679 N N . VAL A 1 86 ? 8.772 -0.870 7.805 1.00 76.38 86 VAL A N 1
ATOM 680 C CA . VAL A 1 86 ? 7.412 -1.228 7.360 1.00 76.38 86 VAL A CA 1
ATOM 681 C C . VAL A 1 86 ? 6.942 -2.531 8.015 1.00 76.38 86 VAL A C 1
ATOM 683 O O . VAL A 1 86 ? 5.801 -2.593 8.474 1.00 76.38 86 VAL A O 1
ATOM 686 N N . LEU A 1 87 ? 7.815 -3.543 8.111 1.00 75.62 87 LEU A N 1
ATOM 687 C CA . LEU A 1 87 ? 7.531 -4.804 8.812 1.00 75.62 87 LEU A CA 1
ATOM 688 C C . LEU A 1 87 ? 7.203 -4.590 10.299 1.00 75.62 87 LEU A C 1
ATOM 690 O O . LEU A 1 87 ? 6.303 -5.244 10.813 1.00 75.62 87 LEU A O 1
ATOM 694 N N . TYR A 1 88 ? 7.910 -3.686 10.985 1.00 72.00 88 TYR A N 1
ATOM 695 C CA . TYR A 1 88 ? 7.693 -3.403 12.408 1.00 72.00 88 TYR A CA 1
ATOM 696 C C . TYR A 1 88 ? 6.473 -2.517 12.674 1.00 72.00 88 TYR A C 1
ATOM 698 O O . TYR A 1 88 ? 5.808 -2.689 13.693 1.00 72.00 88 TYR A O 1
ATOM 706 N N . ALA A 1 89 ? 6.180 -1.569 11.785 1.00 72.94 89 ALA A N 1
ATOM 707 C CA . ALA A 1 89 ? 5.086 -0.615 11.961 1.00 72.94 89 ALA A CA 1
ATOM 708 C C . ALA A 1 89 ? 3.724 -1.151 11.510 1.00 72.94 89 ALA A C 1
ATOM 710 O O . ALA A 1 89 ? 2.691 -0.590 11.871 1.00 72.94 89 ALA A O 1
ATOM 711 N N . THR A 1 90 ? 3.711 -2.224 10.718 1.00 80.19 90 THR A N 1
ATOM 712 C CA . THR A 1 90 ? 2.487 -2.782 10.143 1.00 80.19 90 THR A CA 1
ATOM 713 C C . THR A 1 90 ? 2.111 -4.083 10.826 1.00 80.19 90 THR A C 1
ATOM 715 O O . THR A 1 90 ? 2.936 -4.976 11.015 1.00 80.19 90 THR A O 1
ATOM 718 N N . ARG A 1 91 ? 0.823 -4.250 11.128 1.00 78.25 91 ARG A N 1
ATOM 719 C CA . ARG A 1 91 ? 0.314 -5.532 11.612 1.00 78.25 91 ARG A CA 1
ATOM 720 C C . ARG A 1 91 ? 0.479 -6.625 10.554 1.00 78.25 91 ARG A C 1
ATOM 722 O O . ARG A 1 91 ? 0.145 -6.431 9.386 1.00 78.25 91 ARG A O 1
ATOM 729 N N . THR A 1 92 ? 0.933 -7.803 10.974 1.00 74.19 92 THR A N 1
ATOM 730 C CA . THR A 1 92 ? 1.241 -8.926 10.071 1.00 74.19 92 THR A CA 1
ATOM 731 C C . THR A 1 92 ? 0.035 -9.388 9.248 1.00 74.19 92 THR A C 1
ATOM 733 O O . THR A 1 92 ? 0.209 -9.873 8.138 1.00 74.19 92 THR A O 1
ATOM 736 N N . ASP A 1 93 ? -1.191 -9.206 9.748 1.00 78.19 93 ASP A N 1
ATOM 737 C CA . ASP A 1 93 ? -2.430 -9.550 9.038 1.00 78.19 93 ASP A CA 1
ATOM 738 C C . ASP A 1 93 ? -2.801 -8.581 7.901 1.00 78.19 93 ASP A C 1
ATOM 740 O O . ASP A 1 93 ? -3.651 -8.911 7.071 1.00 78.19 93 ASP A O 1
ATOM 744 N N . LYS A 1 94 ? -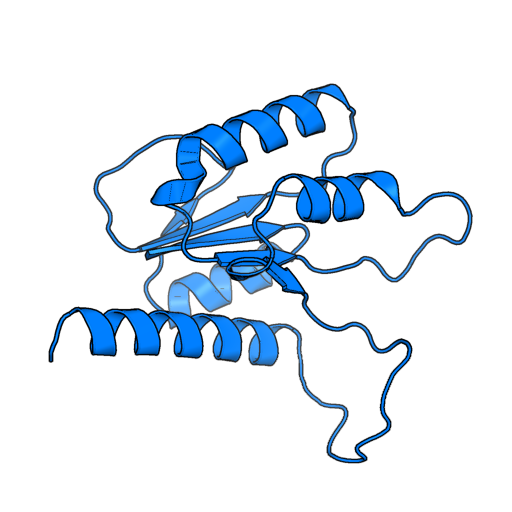2.158 -7.408 7.851 1.00 82.06 94 LYS A N 1
ATOM 745 C CA . LYS A 1 94 ? -2.376 -6.356 6.846 1.00 82.06 94 LYS A CA 1
ATOM 746 C C . LYS A 1 94 ? -1.198 -6.191 5.887 1.00 82.06 94 LYS A C 1
ATOM 748 O O . LYS A 1 94 ? -1.333 -5.479 4.896 1.00 82.06 94 LYS A O 1
ATOM 753 N N . LEU A 1 95 ? -0.051 -6.808 6.168 1.00 83.56 95 LEU A N 1
ATOM 754 C CA . LEU A 1 95 ? 1.165 -6.645 5.378 1.00 83.56 95 LEU A CA 1
ATOM 755 C C . LEU A 1 95 ? 1.283 -7.707 4.280 1.00 83.56 95 LEU A C 1
ATOM 757 O O . LEU A 1 95 ? 1.257 -8.906 4.544 1.00 83.56 95 LEU A O 1
ATOM 761 N N . PHE A 1 96 ? 1.497 -7.244 3.055 1.00 83.56 96 PHE A N 1
ATOM 762 C CA . PHE A 1 96 ? 1.743 -8.050 1.869 1.00 83.56 96 PHE A CA 1
ATOM 763 C C . PHE A 1 96 ? 3.036 -7.595 1.206 1.00 83.56 96 PHE A C 1
ATOM 765 O O . PHE A 1 96 ? 3.367 -6.408 1.191 1.00 83.56 96 PHE A O 1
ATOM 772 N N . THR A 1 97 ? 3.768 -8.539 0.632 1.00 77.94 97 THR A N 1
ATOM 773 C CA . THR A 1 97 ? 5.035 -8.261 -0.037 1.00 77.94 97 THR A CA 1
ATOM 774 C C . THR A 1 97 ? 4.934 -8.678 -1.495 1.00 77.94 97 THR A C 1
ATOM 776 O O . THR A 1 97 ? 4.465 -9.775 -1.798 1.00 77.94 97 THR A O 1
ATOM 779 N N . LEU A 1 98 ? 5.345 -7.804 -2.416 1.00 75.19 98 LEU A N 1
ATOM 780 C CA . LEU A 1 98 ? 5.487 -8.201 -3.816 1.00 75.19 98 LEU A CA 1
ATOM 781 C C . LEU A 1 98 ? 6.731 -9.082 -3.904 1.00 75.19 98 LEU A C 1
ATOM 783 O O . LEU A 1 98 ? 7.826 -8.637 -3.577 1.00 75.19 98 LEU A O 1
ATOM 787 N N . GLY A 1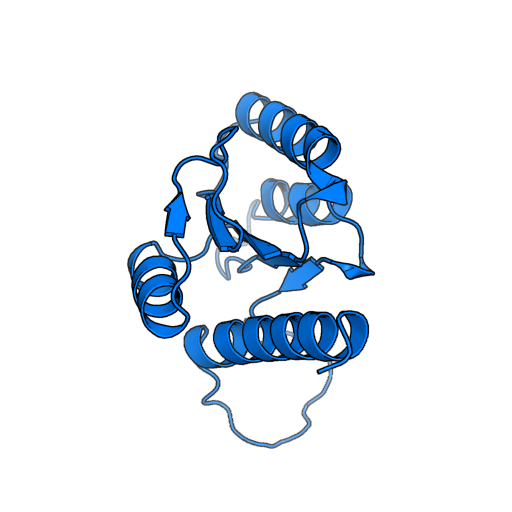 99 ? 6.563 -10.352 -4.263 1.00 62.62 99 GLY A N 1
ATOM 788 C CA . GLY A 1 99 ? 7.676 -11.290 -4.299 1.00 62.62 99 GLY A CA 1
ATOM 789 C C . GLY A 1 99 ? 8.736 -10.859 -5.311 1.00 62.62 99 GLY A C 1
ATOM 790 O O . GLY A 1 99 ? 8.457 -10.779 -6.503 1.00 62.62 99 GLY A O 1
ATOM 791 N N . THR A 1 100 ? 9.967 -10.660 -4.850 1.00 48.16 100 THR A N 1
ATOM 792 C CA . THR A 1 100 ? 11.129 -11.027 -5.655 1.00 48.16 100 THR A CA 1
ATOM 793 C C . THR A 1 100 ? 11.554 -12.413 -5.198 1.00 48.16 100 THR A C 1
ATOM 795 O O . THR A 1 100 ? 11.512 -12.746 -4.010 1.00 48.16 100 THR A O 1
ATOM 798 N N . ALA A 1 101 ? 11.833 -13.290 -6.153 1.00 44.12 101 ALA A N 1
ATOM 799 C CA . ALA A 1 101 ? 12.130 -14.679 -5.874 1.00 44.12 101 ALA A CA 1
ATOM 800 C C . ALA A 1 101 ? 13.391 -14.785 -5.010 1.00 44.12 101 ALA A C 1
ATOM 802 O O . ALA A 1 101 ? 14.498 -14.700 -5.528 1.00 44.12 101 ALA A O 1
ATOM 803 N N . THR A 1 102 ? 13.267 -15.042 -3.708 1.00 42.72 102 THR A N 1
ATOM 804 C CA . THR A 1 102 ? 14.367 -15.670 -2.968 1.00 42.72 102 THR A CA 1
ATOM 805 C C . THR A 1 102 ? 13.906 -16.396 -1.707 1.00 42.72 102 THR A C 1
ATOM 807 O O . THR A 1 102 ? 13.767 -15.827 -0.632 1.00 42.72 102 THR A O 1
ATOM 810 N N . GLY A 1 103 ? 13.758 -17.717 -1.866 1.00 39.31 103 GLY A N 1
ATOM 811 C CA . GLY A 1 103 ? 14.065 -18.699 -0.825 1.00 39.31 103 GLY A CA 1
ATOM 812 C C . GLY A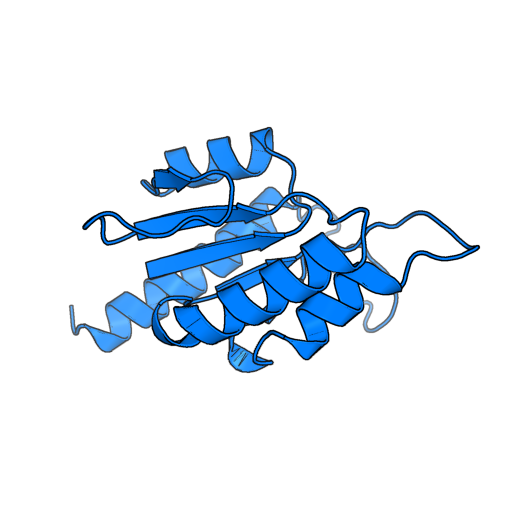 1 103 ? 12.893 -19.232 -0.006 1.00 39.31 103 GLY A C 1
ATOM 813 O O . GLY A 1 103 ? 12.748 -18.859 1.151 1.00 39.31 103 GLY A O 1
ATOM 814 N N . GLY A 1 104 ? 12.141 -20.207 -0.541 1.00 31.95 104 GLY A N 1
ATOM 815 C CA . GLY A 1 104 ? 11.353 -21.062 0.358 1.00 31.95 104 GLY A CA 1
ATOM 816 C C . GLY A 1 104 ? 10.177 -21.883 -0.160 1.00 31.95 104 GLY A C 1
ATOM 817 O O . GLY A 1 104 ? 9.340 -22.207 0.663 1.00 31.95 104 GLY A O 1
ATOM 818 N N . ALA A 1 105 ? 10.072 -22.224 -1.447 1.00 33.03 105 ALA A N 1
ATOM 819 C CA . ALA A 1 105 ? 9.453 -23.468 -1.938 1.00 33.03 105 ALA A CA 1
ATOM 820 C C . ALA A 1 105 ? 9.352 -23.397 -3.460 1.00 33.03 105 ALA A C 1
ATOM 822 O O . ALA A 1 105 ? 8.611 -22.593 -4.021 1.00 33.03 105 ALA A O 1
ATOM 823 N N . VAL A 1 106 ? 10.088 -24.280 -4.126 1.00 40.22 106 VAL A N 1
ATOM 824 C CA . VAL A 1 106 ? 9.955 -24.544 -5.556 1.00 40.22 106 VAL A CA 1
ATOM 825 C C . VAL A 1 106 ? 8.675 -25.355 -5.759 1.00 40.22 106 VAL A C 1
ATOM 827 O O . VAL A 1 106 ? 8.721 -26.559 -5.985 1.00 40.22 106 VAL A O 1
ATOM 830 N N . ASN A 1 107 ? 7.515 -24.708 -5.654 1.00 34.53 107 ASN A N 1
ATOM 831 C CA . ASN A 1 107 ? 6.331 -25.211 -6.333 1.00 34.53 107 ASN A CA 1
ATOM 832 C C . ASN A 1 107 ? 6.381 -24.647 -7.745 1.00 34.53 107 ASN A C 1
ATOM 834 O O . ASN A 1 107 ? 6.033 -23.506 -8.022 1.00 34.53 107 ASN A O 1
ATOM 838 N N . ASN A 1 108 ? 6.945 -25.488 -8.599 1.00 37.03 108 ASN A N 1
ATOM 839 C CA . ASN A 1 108 ? 7.133 -25.331 -10.023 1.00 37.03 108 ASN A CA 1
ATOM 840 C C . ASN A 1 108 ? 5.781 -25.102 -10.730 1.00 37.03 108 ASN A C 1
ATOM 842 O O . ASN A 1 108 ? 5.176 -26.043 -11.238 1.00 37.03 108 ASN A O 1
ATOM 846 N N . ALA A 1 109 ? 5.298 -23.860 -10.723 1.00 36.78 109 ALA A N 1
ATOM 847 C CA . ALA A 1 109 ? 4.227 -23.378 -11.585 1.00 36.78 109 ALA A CA 1
ATOM 848 C C . ALA A 1 109 ? 4.385 -21.865 -11.831 1.00 36.78 109 ALA A C 1
ATOM 850 O O . ALA A 1 109 ? 3.855 -21.038 -11.102 1.00 36.78 109 ALA A O 1
ATOM 851 N N . VAL A 1 110 ? 5.092 -21.559 -12.922 1.00 43.34 110 VAL A N 1
ATOM 852 C CA . VAL A 1 110 ? 4.982 -20.335 -13.738 1.00 43.34 110 VAL A CA 1
ATOM 853 C C . VAL A 1 110 ? 5.542 -19.036 -13.134 1.00 43.34 110 VAL A C 1
ATOM 855 O O . VAL A 1 110 ? 4.849 -18.200 -12.564 1.00 43.34 110 VAL A O 1
ATOM 858 N N . SER A 1 111 ? 6.834 -18.845 -13.402 1.00 43.88 111 SER A N 1
ATOM 859 C CA . SER A 1 111 ? 7.593 -17.591 -13.382 1.00 43.88 111 SER A CA 1
ATOM 860 C C . SER A 1 111 ? 7.089 -16.539 -14.392 1.00 43.88 111 SER A C 1
ATOM 862 O O . SER A 1 111 ? 7.813 -16.202 -15.322 1.00 43.88 111 SER A O 1
ATOM 864 N N . ASP A 1 112 ? 5.877 -16.011 -14.214 1.00 44.28 112 ASP A N 1
ATOM 865 C CA . ASP A 1 112 ? 5.366 -14.860 -14.996 1.00 44.28 112 ASP A CA 1
ATOM 866 C C . ASP A 1 112 ? 4.441 -13.940 -14.171 1.00 44.28 112 ASP A C 1
ATOM 868 O O . ASP A 1 112 ? 3.635 -13.177 -14.696 1.00 44.28 112 ASP A O 1
ATOM 872 N N . GLN A 1 113 ? 4.513 -14.017 -12.839 1.00 52.50 113 GLN A N 1
ATOM 873 C CA . GLN A 1 113 ? 3.716 -13.143 -11.983 1.00 52.50 113 GLN A CA 1
ATOM 874 C C . GLN A 1 113 ? 4.389 -11.772 -11.911 1.00 52.50 113 GLN A C 1
ATOM 876 O O . GLN A 1 113 ? 5.256 -11.518 -11.076 1.00 52.50 113 GLN A O 1
ATOM 881 N N . THR A 1 114 ? 4.024 -10.892 -12.841 1.00 68.00 114 THR A N 1
ATOM 882 C CA . THR A 1 114 ? 4.408 -9.481 -12.804 1.00 68.00 114 THR A CA 1
ATOM 883 C C . THR A 1 114 ? 3.939 -8.852 -11.482 1.00 68.00 114 THR A C 1
ATOM 885 O O . THR A 1 114 ? 2.922 -9.274 -10.923 1.00 68.00 114 THR A O 1
ATOM 888 N N . PRO A 1 115 ? 4.627 -7.819 -10.958 1.00 69.50 115 PRO A N 1
ATOM 889 C CA . PRO A 1 115 ? 4.186 -7.103 -9.752 1.00 69.50 115 PRO A CA 1
ATOM 890 C C . PRO A 1 115 ? 2.748 -6.565 -9.876 1.00 69.50 115 PRO A C 1
ATOM 892 O O . PRO A 1 115 ? 2.065 -6.380 -8.874 1.00 69.50 115 PRO A O 1
ATOM 895 N N . GLU A 1 116 ? 2.271 -6.384 -11.110 1.00 74.88 116 GLU A N 1
ATOM 896 C CA . GLU A 1 116 ? 0.879 -6.108 -11.474 1.00 74.88 116 GLU A CA 1
ATOM 897 C C . GLU A 1 116 ? -0.090 -7.216 -11.047 1.00 74.88 116 GLU A C 1
ATOM 899 O O . GLU A 1 116 ? -1.115 -6.920 -10.437 1.00 74.88 116 GLU A O 1
ATOM 904 N N . TYR A 1 117 ? 0.229 -8.480 -11.336 1.00 76.00 117 TYR A N 1
ATOM 905 C CA . TYR A 1 117 ? -0.624 -9.620 -10.999 1.00 76.00 117 TYR A CA 1
ATOM 906 C C . TYR A 1 117 ? -0.734 -9.824 -9.485 1.00 76.00 117 TYR A C 1
ATOM 908 O O . TYR A 1 117 ? -1.827 -10.024 -8.960 1.00 76.00 117 TYR A O 1
ATOM 916 N N . GLU A 1 118 ? 0.387 -9.749 -8.765 1.00 76.44 118 GLU A N 1
ATOM 917 C CA . GLU A 1 118 ? 0.376 -9.904 -7.306 1.00 76.44 118 GLU A CA 1
ATOM 918 C C . GLU A 1 118 ? -0.361 -8.744 -6.626 1.00 76.44 118 GLU A C 1
ATOM 920 O O . GLU A 1 118 ? -1.169 -8.971 -5.724 1.00 76.44 118 GLU A O 1
ATOM 925 N N . LEU A 1 119 ? -0.167 -7.509 -7.102 1.00 80.94 119 LEU A N 1
ATOM 926 C CA . LEU A 1 119 ? -0.910 -6.357 -6.600 1.00 80.94 119 LEU A CA 1
ATOM 927 C C . LEU A 1 119 ? -2.419 -6.505 -6.864 1.00 80.94 119 LEU A C 1
ATOM 929 O O . LEU A 1 119 ? -3.214 -6.310 -5.946 1.00 80.94 119 LEU A O 1
ATOM 933 N N . ALA A 1 120 ? -2.808 -6.917 -8.074 1.00 80.25 120 ALA A N 1
ATOM 934 C CA . ALA A 1 120 ? -4.194 -7.219 -8.433 1.00 80.25 120 ALA A CA 1
ATOM 935 C C . ALA A 1 120 ? -4.809 -8.276 -7.505 1.00 80.25 120 ALA A C 1
ATOM 937 O O . ALA A 1 120 ? -5.857 -8.040 -6.909 1.00 80.25 120 ALA A O 1
ATOM 938 N N . ARG A 1 121 ? -4.114 -9.396 -7.290 1.00 81.12 121 ARG A N 1
ATOM 939 C CA . ARG A 1 121 ? -4.564 -10.475 -6.404 1.00 81.12 121 ARG A CA 1
ATOM 940 C C . ARG A 1 121 ? -4.789 -9.999 -4.966 1.00 81.12 121 ARG A C 1
ATOM 942 O O . ARG A 1 121 ? -5.757 -10.417 -4.326 1.00 81.12 121 ARG A O 1
ATOM 949 N N . ILE A 1 122 ? -3.906 -9.147 -4.439 1.00 81.19 122 ILE A N 1
ATOM 950 C CA . ILE A 1 122 ? -4.054 -8.574 -3.092 1.00 81.19 122 ILE A CA 1
ATOM 951 C C . ILE A 1 122 ? -5.301 -7.689 -3.034 1.00 81.19 122 ILE A C 1
ATOM 953 O O . ILE A 1 122 ? -6.105 -7.832 -2.113 1.00 81.19 122 ILE A O 1
ATOM 957 N N . ILE A 1 123 ? -5.490 -6.819 -4.030 1.00 80.75 123 ILE A N 1
ATOM 958 C CA . ILE A 1 123 ? -6.652 -5.927 -4.114 1.00 80.75 123 ILE A CA 1
ATOM 959 C C . ILE A 1 123 ? -7.945 -6.738 -4.187 1.00 80.75 123 ILE A C 1
ATOM 961 O O . ILE A 1 123 ? -8.841 -6.505 -3.384 1.00 80.75 123 ILE A O 1
ATOM 965 N N . GLU A 1 124 ? -8.031 -7.726 -5.077 1.00 80.94 124 GLU A N 1
ATOM 966 C CA . GLU A 1 124 ? -9.204 -8.598 -5.219 1.00 80.94 124 GLU A CA 1
ATOM 967 C C . GLU A 1 124 ? -9.504 -9.382 -3.937 1.00 80.94 124 GLU A C 1
ATOM 969 O O . GLU A 1 124 ? -10.662 -9.512 -3.543 1.00 80.94 124 GLU A O 1
ATOM 974 N N . THR A 1 125 ? -8.471 -9.861 -3.237 1.00 79.50 125 THR A N 1
ATOM 975 C CA . THR A 1 125 ? -8.637 -10.549 -1.947 1.00 79.50 125 THR A CA 1
ATOM 976 C C . THR A 1 125 ? -9.233 -9.618 -0.891 1.00 79.50 125 THR A C 1
ATOM 978 O O . THR A 1 125 ? -10.120 -10.024 -0.138 1.00 79.50 125 THR A O 1
ATOM 981 N N . GLN A 1 126 ? -8.761 -8.371 -0.821 1.00 77.81 126 GLN A N 1
ATOM 982 C CA . GLN A 1 126 ? -9.268 -7.398 0.147 1.00 77.81 126 GLN A CA 1
ATOM 983 C C . GLN A 1 126 ? -10.659 -6.881 -0.234 1.00 77.81 126 GLN A C 1
ATOM 985 O O . GLN A 1 126 ? -11.532 -6.825 0.627 1.00 77.81 126 GLN A O 1
ATOM 990 N N . LEU A 1 127 ? -10.914 -6.614 -1.518 1.00 67.88 127 LEU A N 1
ATOM 991 C CA . LEU A 1 127 ? -12.249 -6.286 -2.025 1.00 67.88 127 LEU A CA 1
ATOM 992 C C . LEU A 1 127 ? -13.245 -7.411 -1.727 1.00 67.88 127 LEU A C 1
ATOM 994 O O . LEU A 1 127 ? -14.314 -7.151 -1.189 1.00 67.88 127 LEU A O 1
ATOM 998 N N . GLY A 1 128 ? -12.880 -8.669 -1.989 1.00 61.66 128 GLY A N 1
ATOM 999 C CA . GLY A 1 128 ? -13.726 -9.826 -1.691 1.00 61.66 128 GLY A CA 1
ATOM 1000 C C . GLY A 1 128 ? -14.025 -9.986 -0.196 1.00 61.66 128 GLY A C 1
ATOM 1001 O O . GLY A 1 128 ? -15.132 -10.375 0.173 1.00 61.66 128 GLY A O 1
ATOM 1002 N N . ARG A 1 129 ? -13.073 -9.633 0.679 1.00 58.09 129 ARG A N 1
ATOM 1003 C CA . ARG A 1 129 ? -13.291 -9.573 2.134 1.00 58.09 129 ARG A CA 1
ATOM 1004 C C . ARG A 1 129 ? -14.249 -8.456 2.539 1.00 58.09 129 ARG A C 1
ATOM 1006 O O . ARG A 1 129 ? -15.078 -8.691 3.413 1.00 58.09 129 ARG A O 1
ATOM 1013 N N . VAL A 1 130 ? -14.161 -7.285 1.909 1.00 55.94 130 VAL A N 1
ATOM 1014 C CA . VAL A 1 130 ? -15.105 -6.177 2.127 1.00 55.94 130 VAL A CA 1
ATOM 1015 C C . VAL A 1 130 ? -16.509 -6.581 1.668 1.00 55.94 130 VAL A C 1
ATOM 1017 O O . VAL A 1 130 ? -17.436 -6.511 2.467 1.00 55.94 130 VAL A O 1
ATOM 1020 N N . CYS A 1 131 ? -16.668 -7.140 0.462 1.00 53.97 131 CYS A N 1
ATOM 1021 C CA . CYS A 1 131 ? -17.969 -7.606 -0.034 1.00 53.97 131 CYS A CA 1
ATOM 1022 C C . CYS A 1 131 ? -18.592 -8.702 0.850 1.00 53.97 131 CYS A C 1
ATOM 1024 O O . CYS A 1 131 ? -19.799 -8.699 1.079 1.00 53.97 131 CYS A O 1
ATOM 1026 N N . ALA A 1 132 ? -17.780 -9.622 1.385 1.00 53.94 132 ALA A N 1
ATOM 1027 C CA . ALA A 1 132 ? -18.254 -10.660 2.302 1.00 53.94 132 ALA A CA 1
ATOM 1028 C C . ALA A 1 132 ? -18.644 -10.116 3.690 1.00 53.94 132 ALA A C 1
ATOM 1030 O O . ALA A 1 132 ? -19.484 -10.711 4.363 1.00 53.94 132 ALA A O 1
ATOM 1031 N N . HIS A 1 133 ? -18.034 -9.011 4.133 1.00 45.78 133 HIS A N 1
ATOM 1032 C CA . HI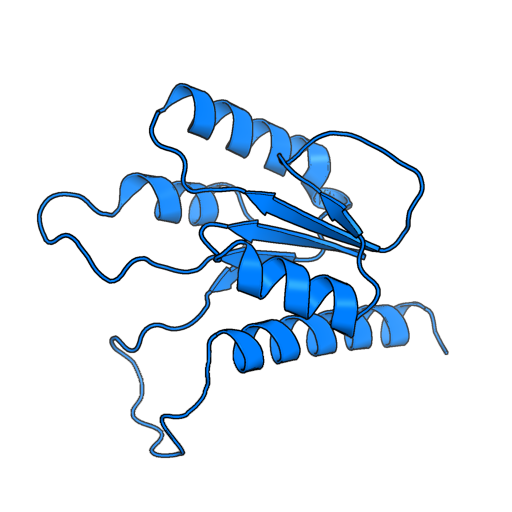S A 1 133 ? -18.357 -8.360 5.403 1.00 45.78 133 HIS A CA 1
ATOM 1033 C C . HIS A 1 133 ? -19.595 -7.457 5.300 1.00 45.78 133 HIS A C 1
ATOM 1035 O O . HIS A 1 133 ? -20.373 -7.385 6.249 1.00 45.78 133 HIS A O 1
ATOM 1041 N N . GLU A 1 134 ? -19.805 -6.814 4.149 1.00 47.78 134 GLU A N 1
ATOM 1042 C CA . GLU A 1 134 ? -20.933 -5.904 3.901 1.00 47.78 134 GLU A CA 1
ATOM 1043 C C . GLU A 1 134 ? -22.224 -6.610 3.452 1.00 47.78 134 GLU A C 1
ATOM 1045 O O . GLU A 1 134 ? -23.270 -5.970 3.371 1.00 47.78 134 GLU A O 1
ATOM 1050 N N . GLY A 1 135 ? -22.194 -7.930 3.238 1.00 44.19 135 GLY A N 1
ATOM 1051 C CA . GLY A 1 135 ? -23.398 -8.735 3.021 1.00 44.19 135 GLY A CA 1
ATOM 1052 C C . GLY A 1 135 ? -24.177 -8.365 1.756 1.00 44.19 135 GLY A C 1
ATOM 1053 O O . GLY A 1 135 ? -25.388 -8.152 1.832 1.00 44.19 135 GLY A O 1
ATOM 1054 N N . LEU A 1 136 ? -23.487 -8.301 0.613 1.00 41.72 136 LEU A N 1
ATOM 1055 C CA . LEU A 1 136 ? -24.119 -8.351 -0.714 1.00 41.72 136 LEU A CA 1
ATOM 1056 C C . LEU A 1 136 ? -24.398 -9.796 -1.146 1.00 41.72 136 LEU A C 1
ATOM 1058 O O . LEU A 1 136 ? -23.502 -10.654 -0.970 1.00 41.72 136 LEU A O 1
#

Sequence (136 aa):
MNIVLYGISEELAQRTAMHYGFALCRPFETGTEEENRFWLQPRLENEEELLAFIERMAQHDEQIAAVVAAPTEASTETPMGDFNAVLYATRTDKLFTLGTATGGAVNNAVSDQTPEYELARIIETQLGRVCAHEGL

Foldseek 3Di:
DEEEEEQDDPVLQVVLCVVVVADEDPALDDDDPDLHHYHYHYFDPDPVVLVVVLVSCVVCVVSHQAYEYEQDPDDPPDRCPRVVSVVVSHDPNRYHYQDDDDDDDPPPDDPPCDSNNSVVVSVVVSVVVVCVVVPD

Secondary structure (DSSP, 8-state):
-EEEEES--HHHHHHHHHHHTPEEESSS----S-S-EEEEEPPP-SHHHHHHHHHHHHHTGGGEEEEEEPPP---TTS--HHHHHHHHHS-TTTEEE-----SS----S-S---HHHHHHHHHHHHHHHHHHHHT-

Radius of gyration: 15.27 Å; chains: 1; bounding box: 50×39×29 Å